Protein AF-A0AAE1D493-F1 (afdb_monomer_lite)

Radius of gyration: 18.33 Å; chains: 1; bounding box: 42×31×55 Å

Structure (mmCIF, N/CA/C/O backbone):
data_AF-A0AAE1D493-F1
#
_entry.id   AF-A0AAE1D493-F1
#
loop_
_atom_site.group_PDB
_atom_site.id
_atom_site.type_symbol
_atom_site.label_atom_id
_atom_site.label_alt_id
_atom_site.label_comp_id
_atom_site.label_asym_id
_atom_site.label_entity_id
_atom_site.label_seq_id
_atom_site.pdbx_PDB_ins_code
_atom_site.Cartn_x
_atom_site.Cartn_y
_atom_site.Cartn_z
_atom_site.occupancy
_atom_site.B_iso_or_equiv
_atom_site.auth_seq_id
_atom_site.auth_comp_id
_atom_site.auth_asym_id
_atom_site.auth_atom_id
_atom_site.pdbx_PDB_model_num
ATOM 1 N N . MET A 1 1 ? 17.871 -13.830 -29.385 1.00 40.28 1 MET A N 1
ATOM 2 C CA . MET A 1 1 ? 17.205 -13.231 -28.211 1.00 40.28 1 MET A CA 1
ATOM 3 C C . MET A 1 1 ? 18.044 -12.051 -27.770 1.00 40.28 1 MET A C 1
ATOM 5 O O . MET A 1 1 ? 19.164 -12.273 -27.334 1.00 40.28 1 MET A O 1
ATOM 9 N N . SER A 1 2 ? 17.555 -10.826 -27.957 1.00 41.94 2 SER A N 1
ATOM 10 C CA . SER A 1 2 ? 18.166 -9.660 -27.315 1.00 41.94 2 SER A CA 1
ATOM 11 C C . SER A 1 2 ? 17.488 -9.512 -25.961 1.00 41.94 2 SER A C 1
ATOM 13 O O . SER A 1 2 ? 16.262 -9.432 -25.923 1.00 41.94 2 SER A O 1
ATOM 15 N N . ARG A 1 3 ? 18.256 -9.535 -24.870 1.00 49.56 3 ARG A N 1
ATOM 16 C CA . ARG A 1 3 ? 17.733 -9.118 -23.564 1.00 49.56 3 ARG A CA 1
ATOM 17 C C . ARG A 1 3 ? 17.395 -7.620 -23.654 1.00 49.56 3 ARG A C 1
ATOM 19 O O . ARG A 1 3 ? 18.172 -6.905 -24.298 1.00 49.56 3 ARG A O 1
ATOM 26 N N . PRO A 1 4 ? 16.281 -7.135 -23.077 1.00 53.44 4 PRO A N 1
ATOM 27 C CA . PRO A 1 4 ? 16.162 -5.718 -22.759 1.00 53.44 4 PRO A CA 1
ATOM 28 C C . PRO A 1 4 ? 17.319 -5.369 -21.823 1.00 53.44 4 PRO A C 1
ATOM 30 O O . PRO A 1 4 ? 17.651 -6.147 -20.929 1.00 53.44 4 PRO A O 1
ATOM 33 N N . ASN A 1 5 ? 17.993 -4.257 -22.084 1.00 66.69 5 ASN A N 1
ATOM 34 C CA . ASN A 1 5 ? 19.122 -3.850 -21.255 1.00 66.69 5 ASN A CA 1
ATOM 35 C C . ASN A 1 5 ? 18.597 -3.208 -19.962 1.00 66.69 5 ASN A C 1
ATOM 37 O O . ASN A 1 5 ? 17.410 -2.903 -19.859 1.00 66.69 5 ASN A O 1
ATOM 41 N N . ALA A 1 6 ? 19.481 -2.943 -18.998 1.00 77.50 6 ALA A N 1
ATOM 42 C CA . ALA A 1 6 ? 19.139 -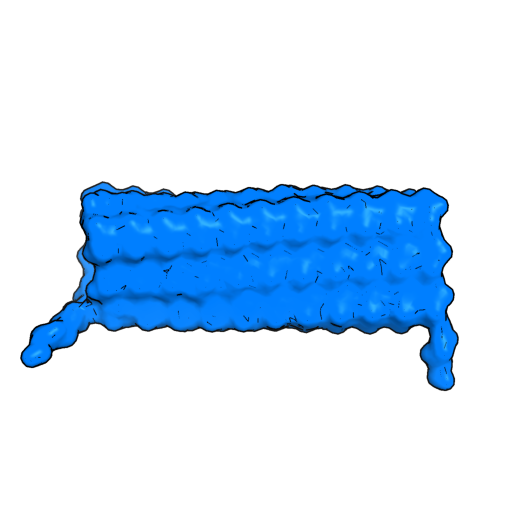2.017 -17.925 1.00 77.50 6 ALA A CA 1
ATOM 43 C C . ALA A 1 6 ? 18.833 -0.635 -18.537 1.00 77.50 6 ALA A C 1
ATOM 45 O O . ALA A 1 6 ? 19.676 -0.078 -19.248 1.00 77.50 6 ALA A O 1
ATOM 46 N N . GLU A 1 7 ? 17.635 -0.100 -18.298 1.00 84.94 7 GLU A N 1
ATOM 47 C CA . GLU A 1 7 ? 17.147 1.118 -18.956 1.00 84.94 7 GLU A CA 1
ATOM 48 C C . GLU A 1 7 ? 16.894 2.256 -17.958 1.00 84.94 7 GLU A C 1
ATOM 50 O O . GLU A 1 7 ? 16.152 2.120 -16.987 1.00 84.94 7 GLU A O 1
ATOM 55 N N . THR A 1 8 ? 17.479 3.427 -18.226 1.00 90.75 8 THR A N 1
ATOM 56 C CA . THR A 1 8 ? 17.086 4.687 -17.581 1.00 90.75 8 THR A CA 1
ATOM 57 C C . THR A 1 8 ? 16.258 5.507 -18.558 1.00 90.75 8 THR A C 1
ATOM 59 O O . THR A 1 8 ? 16.759 5.941 -19.595 1.00 90.75 8 THR A O 1
ATOM 62 N N . LEU A 1 9 ? 14.993 5.747 -18.219 1.00 88.31 9 LEU A N 1
ATOM 63 C CA . LEU A 1 9 ? 14.051 6.478 -19.063 1.00 88.31 9 LEU A CA 1
ATOM 64 C C . LEU A 1 9 ? 13.602 7.756 -18.370 1.00 88.31 9 LEU A C 1
ATOM 66 O O . LEU A 1 9 ? 13.039 7.713 -17.276 1.00 88.31 9 LEU A O 1
ATOM 70 N N . VAL A 1 10 ? 13.790 8.889 -19.044 1.00 92.75 10 VAL A N 1
ATOM 71 C CA . VAL A 1 10 ? 13.450 10.229 -18.549 1.00 92.75 10 VAL A CA 1
ATOM 72 C C . VAL A 1 10 ? 12.475 10.898 -19.518 1.00 92.75 10 VAL A C 1
ATOM 74 O O . VAL A 1 10 ? 12.672 10.841 -20.729 1.00 92.75 10 VAL A O 1
ATOM 77 N N . GLY A 1 11 ? 11.433 11.548 -18.995 1.00 91.81 11 GLY A N 1
ATOM 78 C CA . GLY A 1 11 ? 10.458 12.310 -19.787 1.00 91.81 11 GLY A CA 1
ATOM 79 C C . GLY A 1 11 ? 9.064 11.683 -19.775 1.00 91.81 11 GLY A C 1
ATOM 80 O O . GLY A 1 11 ? 8.641 11.153 -18.749 1.00 91.81 11 GLY A O 1
ATOM 81 N N . GLN A 1 12 ? 8.347 11.740 -20.899 1.00 93.00 12 GLN A N 1
ATOM 82 C CA . GLN A 1 12 ? 6.994 11.191 -21.060 1.00 93.00 12 GLN A CA 1
ATOM 83 C C . GLN A 1 12 ? 6.996 10.025 -22.059 1.00 93.00 12 GLN A C 1
ATOM 85 O O . GLN A 1 12 ? 7.625 10.126 -23.111 1.00 93.00 12 GLN A O 1
ATOM 90 N N . SER A 1 13 ? 6.267 8.940 -21.775 1.00 89.25 13 SER A N 1
ATOM 91 C CA . SER A 1 13 ? 6.029 7.874 -22.758 1.00 89.25 13 SER A CA 1
ATOM 92 C C . SER A 1 13 ? 4.657 7.205 -22.604 1.00 89.25 13 SER A C 1
ATOM 94 O O . SER A 1 13 ? 4.107 7.105 -21.506 1.00 89.25 13 SER A O 1
ATOM 96 N N . VAL A 1 14 ? 4.110 6.762 -23.741 1.00 91.31 14 VAL A N 1
ATOM 97 C CA . VAL A 1 14 ? 2.793 6.108 -23.878 1.00 91.31 14 VAL A CA 1
ATOM 98 C C . VAL A 1 14 ? 2.923 4.862 -24.787 1.00 91.31 14 VAL A C 1
ATOM 100 O O . VAL A 1 14 ? 2.325 4.815 -25.864 1.00 91.31 14 VAL A O 1
ATOM 103 N N . PRO A 1 15 ? 3.797 3.881 -24.470 1.00 88.12 15 PRO A N 1
ATOM 104 C CA . PRO A 1 15 ? 3.943 2.674 -25.286 1.00 88.12 15 PRO A CA 1
ATOM 105 C C . PRO A 1 15 ? 2.779 1.706 -25.026 1.00 88.12 15 PRO A C 1
ATOM 107 O O . PRO A 1 15 ? 2.228 1.680 -23.935 1.00 88.12 15 PRO A O 1
ATOM 110 N N . TYR A 1 16 ? 2.415 0.851 -25.985 1.00 90.56 16 TYR A N 1
ATOM 111 C CA . TYR A 1 16 ? 1.370 -0.149 -25.721 1.00 90.56 16 TYR A CA 1
ATOM 112 C C . TYR A 1 16 ? 1.828 -1.168 -24.661 1.00 90.56 16 TYR A C 1
ATOM 114 O O . TYR A 1 16 ? 1.231 -1.274 -23.595 1.00 90.56 16 TYR A O 1
ATOM 122 N N . ASN A 1 17 ? 2.951 -1.844 -24.907 1.00 92.19 17 ASN A N 1
ATOM 123 C CA . ASN A 1 17 ? 3.612 -2.703 -23.927 1.00 92.19 17 ASN A CA 1
ATOM 124 C C . ASN A 1 17 ? 4.996 -2.140 -23.614 1.00 92.19 17 ASN A C 1
ATOM 126 O O . ASN A 1 17 ? 5.694 -1.685 -24.523 1.00 92.19 17 ASN A O 1
ATOM 130 N N . HIS A 1 18 ? 5.412 -2.242 -22.358 1.00 89.44 18 HIS A N 1
ATOM 131 C CA . HIS A 1 18 ? 6.764 -1.941 -21.923 1.00 89.44 18 HIS A CA 1
ATOM 132 C C . HIS A 1 18 ? 7.249 -3.046 -20.989 1.00 89.44 18 HIS A C 1
ATOM 134 O O . HIS A 1 18 ? 6.665 -3.265 -19.931 1.00 89.44 18 HIS A O 1
ATOM 140 N N . THR A 1 19 ? 8.308 -3.741 -21.397 1.00 91.19 19 THR A N 1
ATOM 141 C CA . THR A 1 19 ? 8.920 -4.820 -20.619 1.00 91.19 19 THR A CA 1
ATOM 142 C C . THR A 1 19 ? 10.411 -4.553 -20.490 1.00 91.19 19 THR A C 1
ATOM 144 O O . THR A 1 19 ? 11.071 -4.333 -21.507 1.00 91.19 19 THR A O 1
ATOM 147 N N . MET A 1 20 ? 10.934 -4.562 -19.267 1.00 87.50 20 MET A N 1
ATOM 148 C CA . MET A 1 20 ? 12.365 -4.437 -18.969 1.00 87.50 20 MET A CA 1
ATOM 149 C C . MET A 1 20 ? 12.776 -5.513 -17.965 1.00 87.50 20 MET A C 1
ATOM 151 O O . MET A 1 20 ? 11.938 -6.053 -17.256 1.00 87.50 20 MET A O 1
ATOM 155 N N . ASP A 1 21 ? 14.069 -5.813 -17.913 1.00 89.69 21 ASP A N 1
ATOM 156 C CA . ASP A 1 21 ? 14.654 -6.657 -16.867 1.00 89.69 21 ASP A CA 1
ATOM 157 C C . ASP A 1 21 ? 14.863 -5.789 -15.610 1.00 89.69 21 ASP A C 1
ATOM 159 O O . ASP A 1 21 ? 14.201 -5.945 -14.586 1.00 89.69 21 ASP A O 1
ATOM 163 N N . HIS A 1 22 ? 15.684 -4.744 -15.735 1.00 92.38 22 HIS A N 1
ATOM 164 C CA . HIS A 1 22 ? 15.934 -3.774 -14.667 1.00 92.38 22 HIS A CA 1
ATOM 165 C C . HIS A 1 22 ? 15.784 -2.345 -15.198 1.00 92.38 22 HIS A C 1
ATOM 167 O O . HIS A 1 22 ? 16.168 -2.067 -16.341 1.00 92.38 22 HIS A O 1
ATOM 173 N N . GLY A 1 23 ? 15.288 -1.406 -14.389 1.00 90.44 23 GLY A N 1
ATOM 174 C CA . GLY A 1 23 ? 15.164 -0.028 -14.860 1.00 90.44 23 GLY A CA 1
ATOM 175 C C . GLY A 1 23 ? 14.950 1.061 -13.816 1.00 90.44 23 GLY A C 1
ATOM 176 O O . GLY A 1 23 ? 14.562 0.837 -12.672 1.00 90.44 23 GLY A O 1
ATOM 177 N N . THR A 1 24 ? 15.184 2.295 -14.258 1.00 93.88 24 THR A N 1
ATOM 178 C CA . THR A 1 24 ? 14.842 3.514 -13.521 1.00 93.88 24 THR A CA 1
ATOM 179 C C . THR A 1 24 ? 14.004 4.414 -14.413 1.00 93.88 24 THR A C 1
ATOM 181 O O . THR A 1 24 ? 14.451 4.836 -15.483 1.00 93.88 24 THR A O 1
ATOM 184 N N . GLN A 1 25 ? 12.789 4.735 -13.979 1.00 92.56 25 GLN A N 1
ATOM 185 C CA . GLN A 1 25 ? 11.882 5.603 -14.720 1.00 92.56 25 GLN A CA 1
ATOM 186 C C . GLN A 1 25 ? 11.651 6.914 -13.972 1.00 92.56 25 GLN A C 1
ATOM 188 O O . GLN A 1 25 ? 11.284 6.927 -12.802 1.00 92.56 25 GLN A O 1
ATOM 193 N N . VAL A 1 26 ? 11.845 8.029 -14.677 1.00 95.25 26 VAL A N 1
ATOM 194 C CA . VAL A 1 26 ? 11.594 9.379 -14.166 1.00 95.25 26 VAL A CA 1
ATOM 195 C C . VAL A 1 26 ? 10.656 10.122 -15.117 1.00 95.25 26 VAL A C 1
ATOM 197 O O . VAL A 1 26 ? 10.894 10.182 -16.332 1.00 95.25 26 VAL A O 1
ATOM 200 N N . GLY A 1 27 ? 9.595 10.710 -14.568 1.00 92.62 27 GLY A N 1
ATOM 201 C CA . GLY A 1 27 ? 8.591 11.474 -15.313 1.00 92.62 27 GLY A CA 1
ATOM 202 C C . GLY A 1 27 ? 7.267 10.726 -15.470 1.00 92.62 27 GLY A C 1
ATOM 203 O O . GLY A 1 27 ? 6.842 10.040 -14.552 1.00 92.62 27 GLY A O 1
ATOM 204 N N . GLN A 1 28 ? 6.588 10.901 -16.609 1.00 95.44 28 GLN A N 1
ATOM 205 C CA . GLN A 1 28 ? 5.222 10.404 -16.814 1.00 95.44 28 GLN A CA 1
ATOM 206 C C . GLN A 1 28 ? 5.184 9.139 -17.685 1.00 95.44 28 GLN A C 1
ATOM 208 O O . GLN A 1 28 ? 5.712 9.121 -18.802 1.00 95.44 28 GLN A O 1
ATOM 213 N N . ARG A 1 29 ? 4.514 8.088 -17.215 1.00 93.06 29 ARG A N 1
ATOM 214 C CA . ARG A 1 29 ? 4.329 6.817 -17.931 1.00 93.06 29 ARG A CA 1
ATOM 215 C C . ARG A 1 29 ? 2.842 6.508 -18.047 1.00 93.06 29 ARG A C 1
ATOM 217 O O . ARG A 1 29 ? 2.146 6.487 -17.041 1.00 93.06 29 ARG A O 1
ATOM 224 N N . VAL A 1 30 ? 2.355 6.268 -19.264 1.00 94.81 30 VAL A N 1
ATOM 225 C CA . VAL A 1 30 ? 0.958 5.857 -19.518 1.00 94.81 30 VAL A CA 1
ATOM 226 C C . VAL A 1 30 ? 0.914 4.661 -20.485 1.00 94.81 30 VAL A C 1
ATOM 228 O O . VAL A 1 30 ? 0.434 4.798 -21.611 1.00 94.81 30 VAL A O 1
ATOM 231 N N . PRO A 1 31 ? 1.506 3.502 -20.141 1.00 93.50 31 PRO A N 1
ATOM 232 C CA . PRO A 1 31 ? 1.464 2.336 -21.013 1.00 93.50 31 PRO A CA 1
ATOM 233 C C . PRO A 1 31 ? 0.148 1.557 -20.877 1.00 93.50 31 PRO A C 1
ATOM 235 O O . PRO A 1 31 ? -0.588 1.741 -19.914 1.00 93.50 31 PRO A O 1
ATOM 238 N N . TYR A 1 32 ? -0.156 0.633 -21.791 1.00 96.06 32 TYR A N 1
ATOM 239 C CA . TYR A 1 32 ? -1.230 -0.332 -21.516 1.00 96.06 32 TYR A CA 1
ATOM 240 C C . TYR A 1 32 ? -0.723 -1.417 -20.548 1.00 96.06 32 TYR A C 1
ATOM 242 O O . TYR A 1 32 ? -1.294 -1.591 -19.476 1.00 96.06 32 TYR A O 1
ATOM 250 N N . ASN A 1 33 ? 0.414 -2.054 -20.842 1.00 95.50 33 ASN A N 1
ATOM 251 C CA . ASN A 1 33 ? 1.105 -2.945 -19.899 1.00 95.50 33 ASN A CA 1
ATOM 252 C C . ASN A 1 33 ? 2.500 -2.408 -19.551 1.00 95.50 33 ASN A C 1
ATOM 254 O O . ASN A 1 33 ? 3.276 -2.093 -20.459 1.00 95.50 33 ASN A O 1
ATOM 258 N N . LEU A 1 34 ? 2.835 -2.373 -18.260 1.00 94.25 34 LEU A N 1
ATOM 259 C CA . LEU A 1 34 ? 4.191 -2.168 -17.749 1.00 94.25 34 LEU A CA 1
ATOM 260 C C . LEU A 1 34 ? 4.600 -3.379 -16.910 1.00 94.25 34 LEU A C 1
ATOM 262 O O . LEU A 1 34 ? 3.923 -3.721 -15.942 1.00 94.25 34 LEU A O 1
ATOM 266 N N . THR A 1 35 ? 5.699 -4.013 -17.309 1.00 94.44 35 THR A N 1
ATOM 267 C CA . THR A 1 35 ? 6.279 -5.180 -16.642 1.00 94.44 35 THR A CA 1
ATOM 268 C C . THR A 1 35 ? 7.774 -4.963 -16.442 1.00 94.44 35 THR A C 1
ATOM 270 O O . THR A 1 35 ? 8.473 -4.608 -17.396 1.00 94.44 35 THR A O 1
ATOM 273 N N . MET A 1 36 ? 8.285 -5.168 -15.234 1.00 90.69 36 MET A N 1
ATOM 274 C CA . MET A 1 36 ? 9.718 -5.064 -14.946 1.00 90.69 36 MET A CA 1
ATOM 275 C C . MET A 1 36 ? 10.072 -5.922 -13.732 1.00 90.69 36 MET A C 1
ATOM 277 O O . MET A 1 36 ? 9.350 -5.892 -12.752 1.00 90.69 36 MET A O 1
ATOM 281 N N . ASP A 1 37 ? 11.171 -6.669 -13.785 1.00 92.94 37 ASP A N 1
ATOM 282 C CA . ASP A 1 37 ? 11.583 -7.528 -12.665 1.00 92.94 37 ASP A CA 1
ATOM 283 C C . ASP A 1 37 ? 12.081 -6.657 -11.482 1.00 92.94 37 ASP A C 1
ATOM 285 O O . ASP A 1 37 ? 11.532 -6.716 -10.384 1.00 92.94 37 ASP A O 1
ATOM 289 N N . HIS A 1 38 ? 13.039 -5.744 -11.710 1.00 93.94 38 HIS A N 1
ATOM 290 C CA . HIS A 1 38 ? 13.561 -4.848 -10.657 1.00 93.94 38 HIS A CA 1
ATOM 291 C C . HIS A 1 38 ? 13.504 -3.360 -11.041 1.00 93.94 38 HIS A C 1
ATOM 293 O O . HIS A 1 38 ? 14.159 -2.936 -12.003 1.00 93.94 38 HIS A O 1
ATOM 299 N N . GLY A 1 39 ? 12.798 -2.542 -10.250 1.00 92.88 39 GLY A N 1
ATOM 300 C CA . GLY A 1 39 ? 12.466 -1.165 -10.616 1.00 92.88 39 GLY A CA 1
ATOM 301 C C . GLY A 1 39 ? 12.624 -0.073 -9.562 1.00 92.88 39 GLY A C 1
ATOM 302 O O . GLY A 1 39 ? 12.450 -0.253 -8.358 1.00 92.88 39 GLY A O 1
ATOM 303 N N . THR A 1 40 ? 12.896 1.135 -10.058 1.00 95.56 40 THR A N 1
ATOM 304 C CA . THR A 1 40 ? 12.678 2.384 -9.317 1.00 95.56 40 THR A CA 1
ATOM 305 C C . THR A 1 40 ? 11.899 3.374 -10.176 1.00 95.56 40 THR A C 1
ATOM 307 O O . THR A 1 40 ? 12.341 3.715 -11.279 1.00 95.56 40 THR A O 1
ATOM 310 N N . GLN A 1 41 ? 10.772 3.876 -9.668 1.00 94.25 41 GLN A N 1
ATOM 311 C CA . GLN A 1 41 ? 9.951 4.878 -10.355 1.00 94.25 41 GLN A CA 1
ATOM 312 C C . GLN A 1 41 ? 9.818 6.169 -9.543 1.00 94.25 41 GLN A C 1
ATOM 314 O O . GLN A 1 41 ? 9.559 6.161 -8.338 1.00 94.25 41 GLN A O 1
ATOM 319 N N . VAL A 1 42 ? 9.971 7.305 -10.226 1.00 96.31 42 VAL A N 1
ATOM 320 C CA . VAL A 1 42 ? 9.813 8.645 -9.648 1.00 96.31 42 VAL A CA 1
ATOM 321 C C . VAL A 1 42 ? 8.924 9.493 -10.557 1.00 96.31 42 VAL A C 1
ATOM 323 O O . VAL A 1 42 ? 9.317 9.865 -11.669 1.00 96.31 42 VAL A O 1
ATOM 326 N N . GLY A 1 43 ? 7.740 9.843 -10.056 1.00 93.25 43 GLY A N 1
ATOM 327 C CA . GLY A 1 43 ? 6.712 10.564 -10.804 1.00 93.25 43 GLY A CA 1
ATOM 328 C C . GLY A 1 43 ? 5.571 9.676 -11.310 1.00 93.25 43 GLY A C 1
ATOM 329 O O . GLY A 1 43 ? 5.438 8.514 -10.937 1.00 93.25 43 GLY A O 1
ATOM 330 N N . GLN A 1 44 ? 4.717 10.272 -12.144 1.00 95.62 44 GLN A N 1
ATOM 331 C CA . GLN A 1 44 ? 3.385 9.751 -12.433 1.00 95.62 44 GLN A CA 1
ATOM 332 C C . GLN A 1 44 ? 3.390 8.486 -13.309 1.00 95.62 44 GLN A C 1
ATOM 334 O O . GLN A 1 44 ? 3.756 8.543 -14.487 1.00 95.62 44 GLN A O 1
ATOM 339 N N . SER A 1 45 ? 2.838 7.392 -12.784 1.00 94.88 45 SER A N 1
ATOM 340 C CA . SER A 1 45 ? 2.584 6.150 -13.525 1.00 94.88 45 SER A CA 1
ATOM 341 C C . SER A 1 45 ? 1.076 5.896 -13.640 1.00 94.88 45 SER A C 1
ATOM 343 O O . SER A 1 45 ? 0.362 5.907 -12.642 1.00 94.88 45 SER A O 1
ATOM 345 N N . VAL A 1 46 ? 0.559 5.719 -14.859 1.00 96.50 46 VAL A N 1
ATOM 346 C CA . VAL A 1 46 ? -0.867 5.455 -15.153 1.00 96.50 46 VAL A CA 1
ATOM 347 C C . VAL A 1 46 ? -0.994 4.299 -16.161 1.00 96.50 46 VAL A C 1
ATOM 349 O O . VAL A 1 46 ? -1.434 4.511 -17.295 1.00 96.50 46 VAL A O 1
ATOM 352 N N . PRO A 1 47 ? -0.530 3.082 -15.827 1.00 95.88 47 PRO A N 1
ATOM 353 C CA . PRO A 1 47 ? -0.666 1.936 -16.714 1.00 95.88 47 PRO A CA 1
ATOM 354 C C . PRO A 1 47 ? -2.090 1.351 -16.665 1.00 95.88 47 PRO A C 1
ATOM 356 O O . PRO A 1 47 ? -2.824 1.576 -15.706 1.00 95.88 47 PRO A O 1
ATOM 359 N N . TYR A 1 48 ? -2.495 0.526 -17.635 1.00 97.56 48 TYR A N 1
ATOM 360 C CA . TYR A 1 48 ? -3.664 -0.337 -17.402 1.00 97.56 48 TYR A CA 1
ATOM 361 C C . TYR A 1 48 ? -3.276 -1.502 -16.472 1.00 97.56 48 TYR A C 1
ATOM 363 O O . TYR A 1 48 ? -3.870 -1.655 -15.408 1.00 97.56 48 TYR A O 1
ATOM 371 N N . ASN A 1 49 ? -2.212 -2.243 -16.791 1.00 97.62 49 ASN A N 1
ATOM 372 C CA . ASN A 1 49 ? -1.615 -3.234 -15.888 1.00 97.62 49 ASN A CA 1
ATOM 373 C C . ASN A 1 49 ? -0.196 -2.823 -15.472 1.00 97.62 49 ASN A C 1
ATOM 375 O O . ASN A 1 49 ? 0.645 -2.549 -16.334 1.00 97.62 49 ASN A O 1
ATOM 379 N N . HIS A 1 50 ? 0.062 -2.831 -14.165 1.00 96.81 50 HIS A N 1
ATOM 380 C CA . HIS A 1 50 ? 1.381 -2.714 -13.553 1.00 96.81 50 HIS A CA 1
ATOM 381 C C . HIS A 1 50 ? 1.760 -4.048 -12.908 1.00 96.81 50 HIS A C 1
ATOM 383 O O . HIS A 1 50 ? 0.997 -4.574 -12.094 1.00 96.81 50 HIS A O 1
ATOM 389 N N . THR A 1 51 ? 2.920 -4.590 -13.268 1.00 96.62 51 THR A N 1
ATOM 390 C CA . THR A 1 51 ? 3.439 -5.827 -12.678 1.00 96.62 51 THR A CA 1
ATOM 391 C C . THR A 1 51 ? 4.938 -5.706 -12.466 1.00 96.62 51 THR A C 1
ATOM 393 O O . THR A 1 51 ? 5.661 -5.506 -13.444 1.00 96.62 51 THR A O 1
ATOM 396 N N . MET A 1 52 ? 5.406 -5.820 -11.224 1.00 93.75 52 MET A N 1
ATOM 397 C CA . MET A 1 52 ? 6.838 -5.876 -10.924 1.00 93.75 52 MET A CA 1
ATOM 398 C C . MET A 1 52 ? 7.154 -6.785 -9.748 1.00 93.75 52 MET A C 1
ATOM 400 O O . MET A 1 52 ? 6.428 -6.789 -8.762 1.00 93.75 52 MET A O 1
ATOM 404 N N . ASP A 1 53 ? 8.273 -7.491 -9.824 1.00 94.31 53 ASP A N 1
ATOM 405 C CA . ASP A 1 53 ? 8.697 -8.407 -8.768 1.00 94.31 53 ASP A CA 1
ATOM 406 C C . ASP A 1 53 ? 9.277 -7.584 -7.589 1.00 94.31 53 ASP A C 1
ATOM 408 O O . ASP A 1 53 ? 8.995 -7.856 -6.421 1.00 94.31 53 ASP A O 1
ATOM 412 N N . HIS A 1 54 ? 10.020 -6.503 -7.881 1.00 95.19 54 HIS A N 1
ATOM 413 C CA . HIS A 1 54 ? 10.582 -5.591 -6.875 1.00 95.19 54 HIS A CA 1
ATOM 414 C C . HIS A 1 54 ? 10.477 -4.108 -7.280 1.00 95.19 54 HIS A C 1
ATOM 416 O O . HIS A 1 54 ? 11.121 -3.678 -8.242 1.00 95.19 54 HIS A O 1
ATOM 422 N N . GLU A 1 55 ? 9.764 -3.285 -6.497 1.00 95.19 55 GLU A N 1
ATOM 423 C CA . GLU A 1 55 ? 9.670 -1.828 -6.703 1.00 95.19 55 GLU A CA 1
ATOM 424 C C . GLU A 1 55 ? 10.097 -0.980 -5.492 1.00 95.19 55 GLU A C 1
ATOM 426 O O . GLU A 1 55 ? 9.707 -1.202 -4.345 1.00 95.19 55 GLU A O 1
ATOM 431 N N . THR A 1 56 ? 10.815 0.109 -5.787 1.00 97.06 56 THR A N 1
ATOM 432 C CA . THR A 1 56 ? 10.804 1.333 -4.970 1.00 97.06 56 THR A CA 1
ATOM 433 C C . THR A 1 56 ? 10.134 2.478 -5.736 1.00 97.06 56 THR A C 1
ATOM 435 O O . THR A 1 56 ? 10.659 2.919 -6.763 1.00 97.06 56 THR A O 1
ATOM 438 N N . GLN A 1 57 ? 9.019 3.010 -5.226 1.00 95.50 57 GLN A N 1
ATOM 439 C CA . GLN A 1 57 ? 8.275 4.094 -5.882 1.00 95.50 57 GLN A CA 1
ATOM 440 C C . GLN A 1 57 ? 8.203 5.368 -5.031 1.00 95.50 57 GLN A C 1
ATOM 442 O O . GLN A 1 57 ? 7.950 5.325 -3.824 1.00 95.50 57 GLN A O 1
ATOM 447 N N . VAL A 1 58 ? 8.325 6.531 -5.679 1.00 83.50 58 VAL A N 1
ATOM 448 C CA . VAL A 1 58 ? 8.033 7.836 -5.063 1.00 83.50 58 VAL A CA 1
ATOM 449 C C . VAL A 1 58 ? 7.097 8.668 -5.954 1.00 83.50 58 VAL A C 1
ATOM 451 O O . VAL A 1 58 ? 7.544 9.438 -6.808 1.00 83.50 58 VAL A O 1
ATOM 454 N N . GLY A 1 59 ? 5.788 8.551 -5.700 1.00 78.44 59 GLY A N 1
ATOM 455 C CA . GLY A 1 59 ? 4.790 9.590 -5.995 1.00 78.44 59 GLY A CA 1
ATOM 456 C C . GLY A 1 59 ? 3.836 9.371 -7.182 1.00 78.44 59 GLY A C 1
ATOM 457 O O . GLY A 1 59 ? 4.215 9.571 -8.330 1.00 78.44 59 GLY A O 1
ATOM 458 N N . GLN A 1 60 ? 2.559 9.111 -6.868 1.00 86.38 60 GLN A N 1
ATOM 459 C CA . GLN A 1 60 ? 1.393 8.941 -7.762 1.00 86.38 60 GLN A CA 1
ATOM 460 C C . GLN A 1 60 ? 1.473 7.822 -8.817 1.00 86.38 60 GLN A C 1
ATOM 462 O O . GLN A 1 60 ? 1.810 8.034 -9.983 1.00 86.38 60 GLN A O 1
ATOM 467 N N . SER A 1 61 ? 1.009 6.640 -8.398 1.00 95.31 61 SER A N 1
ATOM 468 C CA . SER A 1 61 ? 0.576 5.542 -9.273 1.00 95.31 61 SER A CA 1
ATOM 469 C C . SER A 1 61 ? -0.959 5.521 -9.381 1.00 95.31 61 SER A C 1
ATOM 471 O O . SER A 1 61 ? -1.658 5.647 -8.373 1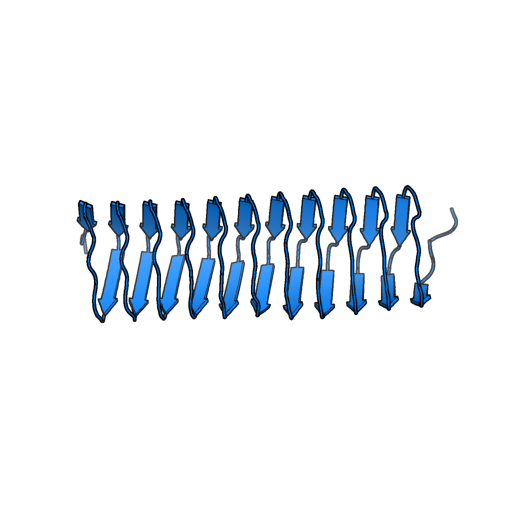.00 95.31 61 SER A O 1
ATOM 473 N N . VAL A 1 62 ? -1.498 5.401 -10.597 1.00 96.69 62 VAL A N 1
ATOM 474 C CA . VAL A 1 62 ? -2.945 5.304 -10.892 1.00 96.69 62 VAL A CA 1
ATOM 475 C C . VAL A 1 62 ? -3.194 4.186 -11.922 1.00 96.69 62 VAL A C 1
ATOM 477 O O . VAL A 1 62 ? -3.587 4.461 -13.058 1.00 96.69 62 VAL A O 1
ATOM 480 N N . PRO A 1 63 ? -2.893 2.919 -11.590 1.00 96.56 63 PRO A N 1
ATOM 481 C CA . PRO A 1 63 ? -3.064 1.800 -12.504 1.00 96.56 63 PRO A CA 1
ATOM 482 C C . PRO A 1 63 ? -4.519 1.299 -12.501 1.00 96.56 63 PRO A C 1
ATOM 484 O O . PRO A 1 63 ? -5.270 1.561 -11.562 1.00 96.56 63 PRO A O 1
ATOM 487 N N . TYR A 1 64 ? -4.939 0.495 -13.483 1.00 98.19 64 TYR A N 1
ATOM 488 C CA . TYR A 1 64 ? -6.160 -0.301 -13.284 1.00 98.19 64 TYR A CA 1
ATOM 489 C C . TYR A 1 64 ? -5.858 -1.517 -12.387 1.00 98.19 64 TYR A C 1
ATOM 491 O O . TYR A 1 64 ? -6.477 -1.669 -11.335 1.00 98.19 64 TYR A O 1
ATOM 499 N N . ASN A 1 65 ? -4.838 -2.311 -12.719 1.00 97.75 65 ASN A N 1
ATOM 500 C CA . ASN A 1 65 ? -4.325 -3.383 -11.858 1.00 97.75 65 ASN A CA 1
ATOM 501 C C . ASN A 1 65 ? -2.880 -3.098 -11.420 1.00 97.75 65 ASN A C 1
ATOM 503 O O . ASN A 1 65 ? -2.040 -2.795 -12.266 1.00 97.75 65 ASN A O 1
ATOM 507 N N . HIS A 1 66 ? -2.600 -3.241 -10.124 1.00 97.19 66 HIS A N 1
ATOM 508 C CA . HIS A 1 66 ? -1.265 -3.236 -9.523 1.00 97.19 66 HIS A CA 1
ATOM 509 C C . HIS A 1 66 ? -1.011 -4.599 -8.872 1.00 97.19 66 HIS A C 1
ATOM 511 O O . HIS A 1 66 ? -1.818 -5.041 -8.049 1.00 97.19 66 HIS A O 1
ATOM 517 N N . THR A 1 67 ? 0.074 -5.271 -9.245 1.00 97.25 67 THR A N 1
ATOM 518 C CA . THR A 1 67 ? 0.433 -6.591 -8.705 1.00 97.25 67 THR A CA 1
ATOM 519 C C . THR A 1 67 ? 1.940 -6.673 -8.536 1.00 97.25 67 THR A C 1
ATOM 521 O O . THR A 1 67 ? 2.641 -6.567 -9.542 1.00 97.25 67 THR A O 1
ATOM 524 N N . MET A 1 68 ? 2.435 -6.822 -7.304 1.00 94.56 68 MET A N 1
ATOM 525 C CA . MET A 1 68 ? 3.879 -6.867 -7.036 1.00 94.56 68 MET A CA 1
ATOM 526 C C . MET A 1 68 ? 4.258 -7.794 -5.884 1.00 94.56 68 MET A C 1
ATOM 528 O O . MET A 1 68 ? 3.541 -7.856 -4.891 1.00 94.56 68 MET A O 1
ATOM 532 N N . ASP A 1 69 ? 5.416 -8.445 -5.969 1.00 95.38 69 ASP A N 1
ATOM 533 C CA . ASP A 1 69 ? 5.881 -9.322 -4.888 1.00 95.38 69 ASP A CA 1
ATOM 534 C C . ASP A 1 69 ? 6.451 -8.480 -3.725 1.00 95.38 69 ASP A C 1
ATOM 536 O O . ASP A 1 69 ? 6.184 -8.765 -2.557 1.00 95.38 69 ASP A O 1
ATOM 540 N N . HIS A 1 70 ? 7.188 -7.398 -4.028 1.00 95.44 70 HIS A N 1
ATOM 541 C CA . HIS A 1 70 ? 7.790 -6.507 -3.025 1.00 95.44 70 HIS A CA 1
ATOM 542 C C . HIS A 1 70 ? 7.632 -5.012 -3.365 1.00 95.44 70 HIS A C 1
ATOM 544 O O . HIS A 1 70 ? 8.187 -4.527 -4.354 1.00 95.44 70 HIS A O 1
ATOM 550 N N . GLU A 1 71 ? 6.958 -4.251 -2.492 1.00 95.12 71 GLU A N 1
ATOM 551 C CA . GLU A 1 71 ? 6.770 -2.795 -2.606 1.00 95.12 71 GLU A CA 1
ATOM 552 C C . GLU A 1 71 ? 7.370 -2.007 -1.426 1.00 95.12 71 GLU A C 1
ATOM 554 O O . GLU A 1 71 ? 7.167 -2.314 -0.248 1.00 95.12 71 GLU A O 1
ATOM 559 N N . THR A 1 72 ? 8.034 -0.890 -1.737 1.00 96.25 72 THR A N 1
ATOM 560 C CA . THR A 1 72 ? 8.211 0.234 -0.803 1.00 96.25 72 THR A CA 1
ATOM 561 C C . THR A 1 72 ? 7.750 1.529 -1.466 1.00 96.25 72 THR A C 1
ATOM 563 O O . THR A 1 72 ? 8.320 1.930 -2.485 1.00 96.25 72 THR A O 1
ATOM 566 N N . GLN A 1 73 ? 6.756 2.213 -0.884 1.00 79.00 73 GLN A N 1
ATOM 567 C CA . GLN A 1 73 ? 6.129 3.378 -1.524 1.00 79.00 73 GLN A CA 1
ATOM 568 C C . GLN A 1 73 ? 6.065 4.627 -0.650 1.00 79.00 73 GLN A C 1
ATOM 570 O O . GLN A 1 73 ? 5.617 4.595 0.504 1.00 79.00 73 GLN A O 1
ATOM 575 N N . VAL A 1 74 ? 6.359 5.763 -1.291 1.00 62.34 74 VAL A N 1
ATOM 576 C CA . VAL A 1 74 ? 5.873 7.073 -0.853 1.00 62.34 74 VAL A CA 1
ATOM 577 C C . VAL A 1 74 ? 4.809 7.588 -1.826 1.00 62.34 74 VAL A C 1
ATOM 579 O O . VAL A 1 74 ? 5.053 7.727 -3.025 1.00 62.34 74 VAL A O 1
ATOM 582 N N . GLY A 1 75 ? 3.603 7.795 -1.289 1.00 80.38 75 GLY A N 1
ATOM 583 C CA . GLY A 1 75 ? 2.338 7.886 -2.032 1.00 80.38 75 GLY A CA 1
ATOM 584 C C . GLY A 1 75 ? 2.092 9.180 -2.832 1.00 80.38 75 GLY A C 1
ATOM 585 O O . GLY A 1 75 ? 2.951 10.046 -2.964 1.00 80.38 75 GLY A O 1
ATOM 586 N N . GLN A 1 76 ? 0.902 9.390 -3.402 1.00 75.94 76 GLN A N 1
ATOM 587 C CA . GLN A 1 76 ? -0.322 8.576 -3.297 1.00 75.94 76 GLN A CA 1
ATOM 588 C C . GLN A 1 76 ? -0.343 7.347 -4.227 1.00 75.94 76 GLN A C 1
ATOM 590 O O . GLN A 1 76 ? 0.437 7.267 -5.174 1.00 75.94 76 GLN A O 1
ATOM 595 N N . SER A 1 77 ? -1.325 6.464 -4.017 1.00 95.62 77 SER A N 1
ATOM 596 C CA . SER A 1 77 ? -1.710 5.388 -4.944 1.00 95.62 77 SER A CA 1
ATOM 597 C C . SER A 1 77 ? 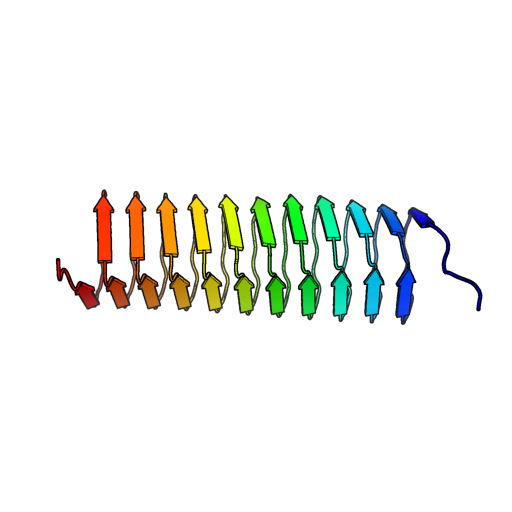-3.237 5.359 -5.124 1.00 95.62 77 SER A C 1
ATOM 599 O O . SER A 1 77 ? -3.975 5.468 -4.139 1.00 95.62 77 SER A O 1
ATOM 601 N N . VAL A 1 78 ? -3.730 5.261 -6.365 1.00 96.75 78 VAL A N 1
ATOM 602 C CA . VAL A 1 78 ? -5.174 5.203 -6.696 1.00 96.75 78 VAL A CA 1
ATOM 603 C C . VAL A 1 78 ? -5.449 4.105 -7.744 1.00 96.75 78 VAL A C 1
ATOM 605 O O . VAL A 1 78 ? -5.824 4.406 -8.878 1.00 96.75 78 VAL A O 1
ATOM 608 N N . PRO A 1 79 ? -5.210 2.823 -7.416 1.00 96.56 79 PRO A N 1
ATOM 609 C CA . PRO A 1 79 ? -5.440 1.707 -8.325 1.00 96.56 79 PRO A CA 1
ATOM 610 C C . PRO A 1 79 ? -6.918 1.274 -8.316 1.00 96.56 79 PRO A C 1
ATOM 612 O O . PRO A 1 79 ? -7.639 1.537 -7.354 1.00 96.56 79 PRO A O 1
ATOM 615 N N . TYR A 1 80 ? -7.394 0.526 -9.315 1.00 98.31 80 TYR A N 1
ATOM 616 C CA . TYR A 1 80 ? -8.661 -0.204 -9.130 1.00 98.31 80 TYR A CA 1
ATOM 617 C C . TYR A 1 80 ? -8.429 -1.465 -8.275 1.00 98.31 80 TYR A C 1
ATOM 619 O O . TYR A 1 80 ? -9.053 -1.615 -7.225 1.00 98.31 80 TYR A O 1
ATOM 627 N N . ASN A 1 81 ? -7.460 -2.311 -8.638 1.00 97.88 81 ASN A N 1
ATOM 628 C CA . ASN A 1 81 ? -6.999 -3.431 -7.808 1.00 97.88 81 ASN A CA 1
ATOM 629 C C . ASN A 1 81 ? -5.541 -3.230 -7.367 1.00 97.88 81 ASN A C 1
ATOM 631 O O . ASN A 1 81 ? -4.687 -2.952 -8.208 1.00 97.88 81 ASN A O 1
ATOM 635 N N . HIS A 1 82 ? -5.263 -3.417 -6.076 1.00 97.31 82 HIS A N 1
ATOM 636 C CA . HIS A 1 82 ? -3.924 -3.471 -5.484 1.00 97.31 82 HIS A CA 1
ATOM 637 C C . HIS A 1 82 ? -3.709 -4.847 -4.846 1.00 97.31 82 HIS A C 1
ATOM 639 O O . HIS A 1 82 ? -4.514 -5.263 -4.007 1.00 97.31 82 HIS A O 1
ATOM 645 N N . THR A 1 83 ? -2.650 -5.553 -5.234 1.00 97.50 83 THR A N 1
ATOM 646 C CA . THR A 1 83 ? -2.303 -6.877 -4.697 1.00 97.50 83 THR A CA 1
ATOM 647 C C . THR A 1 83 ? -0.798 -6.957 -4.481 1.00 97.50 83 THR A C 1
ATOM 649 O O . THR A 1 83 ? -0.046 -6.687 -5.416 1.00 97.50 83 THR A O 1
ATOM 652 N N . MET A 1 84 ? -0.371 -7.306 -3.266 1.00 95.50 84 MET A N 1
ATOM 653 C CA . MET A 1 84 ? 1.045 -7.472 -2.927 1.00 95.50 84 MET A CA 1
ATOM 654 C C . MET A 1 84 ? 1.292 -8.649 -1.989 1.00 95.50 84 MET A C 1
ATOM 656 O O . MET A 1 84 ? 0.462 -8.913 -1.116 1.00 95.50 84 MET A O 1
ATOM 660 N N . ASP A 1 85 ? 2.477 -9.244 -2.088 1.00 95.50 85 ASP A N 1
ATOM 661 C CA . ASP A 1 85 ? 2.967 -10.183 -1.075 1.00 95.50 85 ASP A CA 1
ATOM 662 C C . ASP A 1 85 ? 3.638 -9.416 0.084 1.00 95.50 85 ASP A C 1
ATOM 664 O O . ASP A 1 85 ? 3.280 -9.616 1.242 1.00 95.50 85 ASP A O 1
ATOM 668 N N . HIS A 1 86 ? 4.539 -8.465 -0.200 1.00 95.06 86 HIS A N 1
ATOM 669 C CA . HIS A 1 86 ? 5.237 -7.664 0.819 1.00 95.06 86 HIS A CA 1
ATOM 670 C C . HIS A 1 86 ? 5.112 -6.151 0.579 1.00 95.06 86 HIS A C 1
ATOM 672 O O . HIS A 1 86 ? 5.483 -5.651 -0.481 1.00 95.06 86 HIS A O 1
ATOM 678 N N . GLU A 1 87 ? 4.681 -5.392 1.594 1.00 94.00 87 GLU A N 1
ATOM 679 C CA . GLU A 1 87 ? 4.490 -3.934 1.512 1.00 94.00 87 GLU A CA 1
ATOM 680 C C . GLU A 1 87 ? 5.122 -3.154 2.682 1.00 94.00 87 GLU A C 1
ATOM 682 O O . GLU A 1 87 ? 5.003 -3.521 3.854 1.00 94.00 87 GLU A O 1
ATOM 687 N N . THR A 1 88 ? 5.671 -1.964 2.413 1.00 71.75 88 THR A N 1
ATOM 688 C CA . THR A 1 88 ? 5.676 -0.867 3.405 1.00 71.75 88 THR A CA 1
ATOM 689 C C . THR A 1 88 ? 5.373 0.492 2.752 1.00 71.75 88 THR A C 1
ATOM 691 O O . THR A 1 88 ? 6.096 0.921 1.852 1.00 71.75 88 THR A O 1
ATOM 694 N N . GLN A 1 89 ? 4.313 1.190 3.200 1.00 66.69 89 GLN A N 1
ATOM 695 C CA . GLN A 1 89 ? 3.732 2.340 2.472 1.00 66.69 89 GLN A CA 1
ATOM 696 C C . GLN A 1 89 ? 3.371 3.559 3.347 1.00 66.69 89 GLN A C 1
ATOM 698 O O . GLN A 1 89 ? 2.818 3.405 4.439 1.00 66.69 89 GLN A O 1
ATOM 703 N N . VAL A 1 90 ? 3.601 4.775 2.817 1.00 53.94 90 VAL A N 1
ATOM 704 C CA . VAL A 1 90 ? 3.114 6.071 3.357 1.00 53.94 90 VAL A CA 1
ATOM 705 C C . VAL A 1 90 ? 3.015 7.134 2.239 1.00 53.94 90 VAL A C 1
ATOM 707 O O . VAL A 1 90 ? 4.039 7.591 1.753 1.00 53.94 90 VAL A O 1
ATOM 710 N N . GLY A 1 91 ? 1.909 7.702 1.754 1.00 78.62 91 GLY A N 1
ATOM 711 C CA . GLY A 1 91 ? 0.451 7.620 1.926 1.00 78.62 91 GLY A CA 1
ATOM 712 C C . GLY A 1 91 ? -0.129 8.831 1.134 1.00 78.62 91 GLY A C 1
ATOM 713 O O . GLY A 1 91 ? 0.635 9.669 0.657 1.00 78.62 91 GLY A O 1
ATOM 714 N N . GLN A 1 92 ? -1.421 9.058 0.892 1.00 70.81 92 GLN A N 1
ATOM 715 C CA . GLN A 1 92 ? -2.626 8.249 1.091 1.00 70.81 92 GLN A CA 1
ATOM 716 C C . GLN A 1 92 ? -2.812 7.183 -0.007 1.00 70.81 92 GLN A C 1
ATOM 718 O O . GLN A 1 92 ? -2.275 7.318 -1.106 1.00 70.81 92 GLN A O 1
ATOM 723 N N . SER A 1 93 ? -3.668 6.193 0.254 1.00 95.50 93 SER A N 1
ATOM 724 C CA . SER A 1 93 ? -4.082 5.177 -0.725 1.00 95.50 93 SER A CA 1
ATOM 725 C C . SER A 1 93 ? -5.612 5.150 -0.879 1.00 95.50 93 SER A C 1
ATOM 727 O O . SER A 1 93 ? -6.334 5.119 0.124 1.00 95.50 93 SER A O 1
ATOM 729 N N . VAL A 1 94 ? -6.116 5.187 -2.119 1.00 96.75 94 VAL A N 1
ATOM 730 C CA . VAL A 1 94 ? -7.563 5.167 -2.442 1.00 96.75 94 VAL A CA 1
ATOM 731 C C . VAL A 1 94 ? -7.872 4.104 -3.516 1.00 96.75 94 VAL A C 1
ATOM 733 O O . VAL A 1 94 ? -8.257 4.443 -4.634 1.00 96.75 94 VAL A O 1
ATOM 736 N N . PRO A 1 95 ? -7.650 2.811 -3.223 1.00 96.50 95 PRO A N 1
ATOM 737 C CA . PRO A 1 95 ? -7.910 1.723 -4.156 1.00 96.50 95 PRO A CA 1
ATOM 738 C C . PRO A 1 95 ? -9.387 1.293 -4.120 1.00 96.50 95 PRO A C 1
ATOM 740 O O . PRO A 1 95 ? -10.069 1.515 -3.121 1.00 96.50 95 PRO A O 1
ATOM 743 N N . TYR A 1 96 ? -9.904 0.596 -5.136 1.00 98.25 96 TYR A N 1
ATOM 744 C CA . TYR A 1 96 ? -11.188 -0.103 -4.952 1.00 98.25 96 TYR A CA 1
ATOM 745 C C . TYR A 1 96 ? -10.980 -1.377 -4.110 1.00 98.25 96 TYR A C 1
ATOM 747 O O . TYR A 1 96 ? -11.566 -1.507 -3.034 1.00 98.25 96 TYR A O 1
ATOM 755 N N . ASN A 1 97 ? -10.067 -2.261 -4.520 1.00 98.00 97 ASN A N 1
ATOM 756 C CA . ASN A 1 97 ? -9.628 -3.413 -3.723 1.00 98.00 97 ASN A CA 1
ATOM 757 C C . ASN A 1 97 ? -8.159 -3.270 -3.306 1.00 98.00 97 ASN A C 1
ATOM 759 O O . ASN A 1 97 ? -7.316 -2.968 -4.148 1.00 98.00 97 ASN A O 1
ATOM 763 N N . HIS A 1 98 ? -7.852 -3.550 -2.038 1.00 97.81 98 HIS A N 1
ATOM 764 C CA . HIS A 1 98 ? -6.491 -3.674 -1.519 1.00 97.81 98 HIS A CA 1
ATOM 765 C C . HIS A 1 98 ? -6.317 -5.012 -0.803 1.00 97.81 98 HIS A C 1
ATOM 767 O O . HIS A 1 98 ? -6.976 -5.265 0.207 1.00 97.81 98 HIS A O 1
ATOM 773 N N . THR A 1 99 ? -5.402 -5.834 -1.302 1.00 97.94 99 THR A N 1
ATOM 774 C CA . THR A 1 99 ?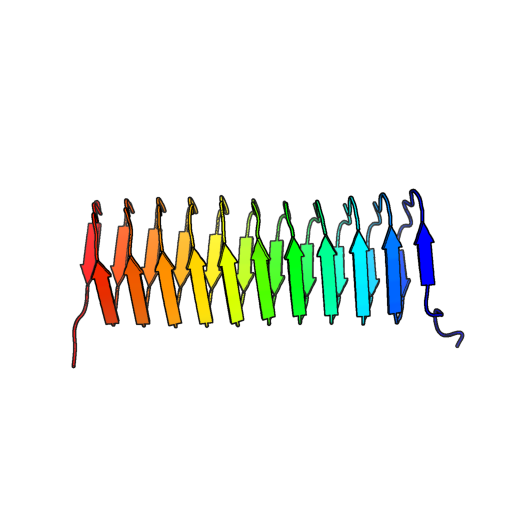 -5.025 -7.118 -0.709 1.00 97.94 99 THR A CA 1
ATOM 775 C C . THR A 1 99 ? -3.519 -7.136 -0.502 1.00 97.94 99 THR A C 1
ATOM 777 O O . THR A 1 99 ? -2.766 -6.737 -1.388 1.00 97.94 99 THR A O 1
ATOM 780 N N . MET A 1 100 ? -3.095 -7.562 0.681 1.00 97.00 100 MET A N 1
ATOM 781 C CA . MET A 1 100 ? -1.693 -7.653 1.071 1.00 97.00 100 MET A CA 1
ATOM 782 C C . MET A 1 100 ? -1.509 -8.847 2.009 1.00 97.00 100 MET A C 1
ATOM 784 O O . MET A 1 100 ? -2.325 -9.019 2.918 1.00 97.00 100 MET A O 1
ATOM 788 N N . ASP A 1 101 ? -0.464 -9.644 1.803 1.00 95.81 101 ASP A N 1
ATOM 789 C CA . ASP A 1 101 ? -0.067 -10.668 2.773 1.00 95.81 101 ASP A CA 1
ATOM 790 C C . ASP A 1 101 ? 0.671 -9.989 3.941 1.00 95.81 101 ASP A C 1
ATOM 792 O O . ASP A 1 101 ? 0.072 -9.707 4.979 1.00 95.81 101 ASP A O 1
ATOM 796 N N . HIS A 1 102 ? 1.930 -9.598 3.749 1.00 95.94 102 HIS A N 1
ATOM 797 C CA . HIS A 1 102 ? 2.762 -8.977 4.776 1.00 95.94 102 HIS A CA 1
ATOM 798 C C . HIS A 1 102 ? 2.853 -7.453 4.600 1.00 95.94 102 HIS A C 1
ATOM 800 O O . HIS A 1 102 ? 3.176 -6.965 3.515 1.00 95.94 102 HIS A O 1
ATOM 806 N N . GLY A 1 103 ? 2.672 -6.651 5.662 1.00 85.00 103 GLY A N 1
ATOM 807 C CA . GLY A 1 103 ? 3.028 -5.234 5.535 1.00 85.00 103 GLY A CA 1
ATOM 808 C C . GLY A 1 103 ? 2.980 -4.297 6.738 1.00 85.00 103 GLY A C 1
ATOM 809 O O . GLY A 1 103 ? 2.601 -4.643 7.858 1.00 85.00 103 GLY A O 1
ATOM 810 N N . THR A 1 104 ? 3.404 -3.052 6.493 1.00 67.44 104 THR A N 1
ATOM 811 C CA . THR A 1 104 ? 3.404 -1.954 7.480 1.00 67.44 104 THR A CA 1
ATOM 812 C C . THR A 1 104 ? 3.010 -0.607 6.858 1.00 67.44 104 THR A C 1
ATOM 814 O O . THR A 1 104 ? 3.392 -0.282 5.736 1.00 67.44 104 THR A O 1
ATOM 817 N N . GLN A 1 105 ? 2.208 0.185 7.577 1.00 62.41 105 GLN A N 1
ATOM 818 C CA . GLN A 1 105 ? 1.393 1.256 6.988 1.00 62.41 105 GLN A CA 1
ATOM 819 C C . GLN A 1 105 ? 1.286 2.529 7.835 1.00 62.41 105 GLN A C 1
ATOM 821 O O . GLN A 1 105 ? 1.016 2.447 9.035 1.00 62.41 105 GLN A O 1
ATOM 826 N N . VAL A 1 106 ? 1.368 3.708 7.201 1.00 50.88 106 VAL A N 1
ATOM 827 C CA . VAL A 1 106 ? 1.009 5.008 7.816 1.00 50.88 106 VAL A CA 1
ATOM 828 C C . VAL A 1 106 ? 0.184 5.865 6.830 1.00 50.88 106 VAL A C 1
ATOM 830 O O . VAL A 1 106 ? 0.528 5.979 5.658 1.00 50.88 106 VAL A O 1
ATOM 833 N N . GLY A 1 107 ? -0.961 6.399 7.276 1.00 76.62 107 GLY A N 1
ATOM 834 C CA . GLY A 1 107 ? -2.124 6.706 6.420 1.00 76.62 107 GLY A CA 1
ATOM 835 C C . GLY A 1 107 ? -2.193 8.073 5.697 1.00 76.62 107 GLY A C 1
ATOM 836 O O . GLY A 1 107 ? -1.201 8.759 5.487 1.00 76.62 107 GLY A O 1
ATOM 837 N N . GLN A 1 108 ? -3.371 8.543 5.254 1.00 68.50 108 GLN A N 1
ATOM 838 C CA . GLN A 1 108 ? -4.720 7.956 5.383 1.00 68.50 108 GLN A CA 1
ATOM 839 C C . GLN A 1 108 ? -5.103 6.977 4.249 1.00 68.50 108 GLN A C 1
ATOM 841 O O . GLN A 1 108 ? -4.497 6.977 3.180 1.00 68.50 108 GLN A O 1
ATOM 846 N N . ARG A 1 109 ? -6.163 6.186 4.453 1.00 94.56 109 ARG A N 1
ATOM 847 C CA . ARG A 1 109 ? -6.697 5.201 3.496 1.00 94.56 109 ARG A CA 1
ATOM 848 C C . ARG A 1 109 ? -8.211 5.320 3.331 1.00 94.56 109 ARG A C 1
ATOM 850 O O . ARG A 1 109 ? -8.917 5.434 4.333 1.00 94.56 109 ARG A O 1
ATOM 857 N N . VAL A 1 110 ? -8.707 5.223 2.095 1.00 96.56 110 VAL A N 1
ATOM 858 C CA . VAL A 1 110 ? -10.156 5.151 1.791 1.00 96.56 110 VAL A CA 1
ATOM 859 C C . VAL A 1 110 ? -10.450 4.074 0.726 1.00 96.56 110 VAL A C 1
ATOM 861 O O . VAL A 1 110 ? -10.859 4.406 -0.386 1.00 96.56 110 VAL A O 1
ATOM 864 N N . PRO A 1 111 ? -10.181 2.784 1.002 1.00 96.38 111 PRO A N 1
ATOM 865 C CA . PRO A 1 111 ? -10.442 1.708 0.056 1.00 96.38 111 PRO A CA 1
ATOM 866 C C . PRO A 1 111 ? -11.906 1.246 0.124 1.00 96.38 111 PRO A C 1
ATOM 868 O O . PRO A 1 111 ? -12.564 1.431 1.146 1.00 96.38 111 PRO A O 1
ATOM 871 N N . TYR A 1 112 ? -12.436 0.575 -0.902 1.00 98.31 112 TYR A N 1
ATOM 872 C CA . TYR A 1 112 ? -13.719 -0.123 -0.721 1.00 98.31 112 TYR A CA 1
ATOM 873 C C . TYR A 1 112 ? -13.508 -1.416 0.090 1.00 98.31 112 TYR A C 1
ATOM 875 O O . TYR A 1 112 ? -14.097 -1.575 1.159 1.00 98.31 112 TYR A O 1
ATOM 883 N N . ASN A 1 113 ? -12.584 -2.281 -0.336 1.00 98.00 113 ASN A N 1
ATOM 884 C CA . ASN A 1 113 ? -12.148 -3.454 0.431 1.00 98.00 113 ASN A CA 1
ATOM 885 C C . ASN A 1 113 ? -10.674 -3.331 0.839 1.00 98.00 113 ASN A C 1
ATOM 887 O O . ASN A 1 113 ? -9.829 -3.041 -0.008 1.00 98.00 113 ASN A O 1
ATOM 891 N N . LEU A 1 114 ? -10.366 -3.606 2.109 1.00 97.81 114 LEU A N 1
ATOM 892 C CA . LEU A 1 114 ? -9.006 -3.771 2.625 1.00 97.81 114 LEU A CA 1
ATOM 893 C C . LEU A 1 114 ? -8.886 -5.109 3.358 1.00 97.81 114 LEU A C 1
ATOM 895 O O . LEU A 1 114 ? -9.540 -5.319 4.380 1.00 97.81 114 LEU A O 1
ATOM 899 N N . THR A 1 115 ? -8.032 -5.979 2.828 1.00 97.94 115 THR A N 1
ATOM 900 C CA . THR A 1 115 ? -7.674 -7.279 3.400 1.00 97.94 115 THR A CA 1
ATOM 901 C C . THR A 1 115 ? -6.173 -7.312 3.660 1.00 97.94 115 THR A C 1
ATOM 903 O O . THR A 1 115 ? -5.387 -7.014 2.758 1.00 97.94 115 THR A O 1
ATOM 906 N N . THR A 1 116 ? -5.791 -7.676 4.881 1.00 97.50 116 THR A N 1
ATOM 907 C CA . THR A 1 116 ? -4.402 -7.830 5.322 1.00 97.50 116 THR A CA 1
ATOM 908 C C . THR A 1 116 ? -4.262 -9.144 6.080 1.00 97.50 116 THR A C 1
ATOM 910 O O . THR A 1 116 ? -5.042 -9.377 7.000 1.00 97.50 116 THR A O 1
ATOM 913 N N . ASP A 1 117 ? -3.278 -9.966 5.729 1.00 96.25 117 ASP A N 1
ATOM 914 C CA . ASP A 1 117 ? -2.974 -11.187 6.484 1.00 96.25 117 ASP A CA 1
ATOM 915 C C . ASP A 1 117 ? -2.137 -10.834 7.727 1.00 96.25 117 ASP A C 1
ATOM 917 O O . ASP A 1 117 ? -2.646 -10.797 8.845 1.00 96.25 117 ASP A O 1
ATOM 921 N N . HIS A 1 118 ? -0.897 -10.390 7.520 1.00 96.50 118 HIS A N 1
ATOM 922 C CA . HIS A 1 118 ? 0.058 -9.990 8.554 1.00 96.50 118 HIS A CA 1
ATOM 923 C C . HIS A 1 118 ? 0.299 -8.467 8.526 1.00 96.50 118 HIS A C 1
ATOM 925 O O . HIS A 1 118 ? 1.016 -7.950 7.666 1.00 96.50 118 HIS A O 1
ATOM 931 N N . GLY A 1 119 ? -0.278 -7.710 9.469 1.00 84.06 119 GLY A N 1
ATOM 932 C CA . GLY A 1 119 ? -0.366 -6.246 9.367 1.00 84.06 119 GLY 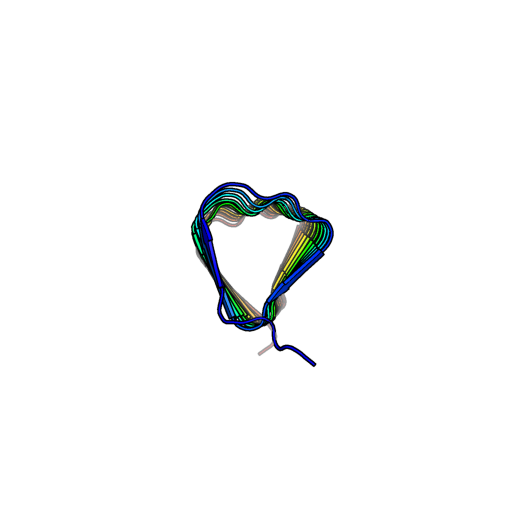A CA 1
ATOM 933 C C . GLY A 1 119 ? 0.041 -5.419 10.587 1.00 84.06 119 GLY A C 1
ATOM 934 O O . GLY A 1 119 ? -0.230 -5.755 11.739 1.00 84.06 119 GLY A O 1
ATOM 935 N N . THR A 1 120 ? 0.581 -4.221 10.337 1.00 71.50 120 THR A N 1
ATOM 936 C CA . THR A 1 120 ? 0.598 -3.119 11.320 1.00 71.50 120 THR A CA 1
ATOM 937 C C . THR A 1 120 ? 0.293 -1.769 10.652 1.00 71.50 120 THR A C 1
ATOM 939 O O . THR A 1 120 ? 0.974 -1.386 9.703 1.00 71.50 120 THR A O 1
ATOM 942 N N . GLN A 1 121 ? -0.725 -1.030 11.121 1.00 69.75 121 GLN A N 1
ATOM 943 C CA . GLN A 1 121 ? -1.163 0.245 10.512 1.00 69.75 121 GLN A CA 1
ATOM 944 C C . GLN A 1 121 ? -1.299 1.413 11.499 1.00 69.75 121 GLN A C 1
ATOM 946 O O . GLN A 1 121 ? -1.760 1.236 12.627 1.00 69.75 121 GLN A O 1
ATOM 951 N N . VAL A 1 122 ? -1.010 2.633 11.032 1.00 54.03 122 VAL A N 1
ATOM 952 C CA . VAL A 1 122 ? -1.161 3.891 11.785 1.00 54.03 122 VAL A CA 1
ATOM 953 C C . VAL A 1 122 ? -1.937 4.941 10.957 1.00 54.03 122 VAL A C 1
ATOM 955 O O . VAL A 1 122 ? -1.720 5.078 9.756 1.00 54.03 122 VAL A O 1
ATOM 958 N N . GLY A 1 123 ? -2.889 5.637 11.590 1.00 73.19 123 GLY A N 1
ATOM 959 C CA . GLY A 1 123 ? -4.101 6.211 10.971 1.00 73.19 123 GLY A CA 1
ATOM 960 C C . GLY A 1 123 ? -3.973 7.263 9.851 1.00 73.19 123 GLY A C 1
ATOM 961 O O . GLY A 1 123 ? -2.909 7.793 9.554 1.00 73.19 123 GLY A O 1
ATOM 962 N N . GLN A 1 124 ? -5.067 7.655 9.187 1.00 70.62 124 GLN A N 1
ATOM 963 C CA . GLN A 1 124 ? -6.491 7.342 9.429 1.00 70.62 124 GLN A CA 1
ATOM 964 C C . GLN A 1 124 ? -7.048 6.362 8.379 1.00 70.62 124 GLN A C 1
ATOM 966 O O . GLN A 1 124 ? -6.659 6.447 7.219 1.00 70.62 124 GLN A O 1
ATOM 971 N N . SER A 1 125 ? -7.981 5.478 8.735 1.00 96.06 125 SER A N 1
ATOM 972 C CA . SER A 1 125 ? -8.543 4.478 7.810 1.00 96.06 125 SER A CA 1
ATOM 973 C C . SER A 1 125 ? -10.073 4.543 7.749 1.00 96.06 125 SER A C 1
ATOM 975 O O . SER A 1 125 ? -10.740 4.530 8.784 1.00 96.06 125 SER A O 1
ATOM 977 N N . VAL A 1 126 ? -10.636 4.630 6.539 1.00 97.06 126 VAL A N 1
ATOM 978 C CA . VAL A 1 126 ? -12.091 4.694 6.288 1.00 97.06 126 VAL A CA 1
ATOM 979 C C . VAL A 1 126 ? -12.487 3.719 5.161 1.00 97.06 126 VAL A C 1
ATOM 981 O O . VAL A 1 126 ? -12.862 4.156 4.072 1.00 97.06 126 VAL A O 1
ATOM 984 N N . PRO A 1 127 ? -12.341 2.395 5.361 1.00 96.31 127 PRO A N 1
ATOM 985 C CA . PRO A 1 127 ? -12.714 1.404 4.360 1.00 96.31 127 PRO A CA 1
ATOM 986 C C . PRO A 1 127 ? -14.213 1.065 4.428 1.00 96.31 127 PRO A C 1
ATOM 988 O O . PRO A 1 127 ? -14.839 1.240 5.473 1.00 96.31 127 PRO A O 1
ATOM 991 N N . TYR A 1 128 ? -14.814 0.504 3.374 1.00 98.12 128 TYR A N 1
ATOM 992 C CA . TYR A 1 128 ? -16.141 -0.114 3.541 1.00 98.12 128 TYR A CA 1
ATOM 993 C C . TYR A 1 128 ? -16.011 -1.450 4.298 1.00 98.12 128 TYR A C 1
ATOM 995 O O . TYR A 1 128 ? -16.624 -1.621 5.352 1.00 98.12 128 TYR A O 1
ATOM 1003 N N . ASN A 1 129 ? -15.129 -2.342 3.842 1.00 97.62 129 ASN A N 1
ATOM 1004 C CA . ASN A 1 129 ? -14.763 -3.572 4.551 1.00 97.62 129 ASN A CA 1
ATOM 1005 C C . ASN A 1 129 ? -13.294 -3.540 4.999 1.00 97.62 129 ASN A C 1
ATOM 1007 O O . ASN A 1 129 ? -12.409 -3.291 4.179 1.00 97.62 129 ASN A O 1
ATOM 1011 N N . HIS A 1 130 ? -13.042 -3.836 6.276 1.00 97.38 130 HIS A N 1
ATOM 1012 C CA . HIS A 1 130 ? -11.713 -4.064 6.844 1.00 97.38 130 HIS A CA 1
ATOM 1013 C C . HIS A 1 130 ? -11.611 -5.482 7.409 1.00 97.38 130 HIS A C 1
ATOM 1015 O O . HIS A 1 130 ? -12.357 -5.828 8.327 1.00 97.38 130 HIS A O 1
ATOM 1021 N N . THR A 1 131 ? -10.660 -6.262 6.907 1.00 96.88 131 THR A N 1
ATOM 1022 C CA . THR A 1 131 ? -10.332 -7.598 7.415 1.00 96.88 131 THR A CA 1
ATOM 1023 C C . THR A 1 131 ? -8.836 -7.675 7.683 1.00 96.88 131 THR A C 1
ATOM 1025 O O . THR A 1 131 ? -8.033 -7.340 6.812 1.00 96.88 131 THR A O 1
ATOM 1028 N N . MET A 1 132 ? -8.481 -8.104 8.889 1.00 96.75 132 MET A N 1
ATOM 1029 C CA . MET A 1 132 ? -7.107 -8.292 9.337 1.00 96.75 132 MET A CA 1
ATOM 1030 C C . MET A 1 132 ? -7.021 -9.621 10.087 1.00 96.75 132 MET A C 1
ATOM 1032 O O . MET A 1 132 ? -7.769 -9.791 11.046 1.00 96.75 132 MET A O 1
ATOM 1036 N N . ASP A 1 133 ? -6.161 -10.543 9.661 1.00 94.88 133 ASP A N 1
ATOM 1037 C CA . ASP A 1 133 ? -5.932 -11.782 10.415 1.00 94.88 133 ASP A CA 1
ATOM 1038 C C . ASP A 1 133 ? -5.034 -11.471 11.626 1.00 94.88 133 ASP A C 1
ATOM 1040 O O . ASP A 1 133 ? -5.527 -11.210 12.725 1.00 94.88 133 ASP A O 1
ATOM 1044 N N . HIS A 1 134 ? -3.725 -11.349 11.406 1.00 94.38 134 HIS A N 1
ATOM 1045 C CA . HIS A 1 134 ? -2.728 -11.026 12.423 1.00 94.38 134 HIS A CA 1
ATOM 1046 C C . HIS A 1 134 ? -2.414 -9.517 12.409 1.00 94.38 134 HIS A C 1
ATOM 1048 O O . HIS A 1 134 ? -1.868 -8.993 11.435 1.00 94.38 134 HIS A O 1
ATOM 1054 N N . GLY A 1 135 ? -2.746 -8.776 13.475 1.00 79.25 135 GLY A N 1
ATOM 1055 C CA . GLY A 1 135 ? -2.880 -7.315 13.382 1.00 79.25 135 GLY A CA 1
ATOM 1056 C C . GLY A 1 135 ? -2.419 -6.441 14.553 1.00 79.25 135 GLY A C 1
ATOM 1057 O O . GLY A 1 135 ? -2.561 -6.770 15.730 1.00 79.25 135 GLY A O 1
ATOM 1058 N N . THR A 1 136 ? -1.982 -5.215 14.239 1.00 72.94 136 THR A N 1
ATOM 1059 C CA . THR A 1 136 ? -2.010 -4.074 15.180 1.00 72.94 136 THR A CA 1
ATOM 1060 C C . THR A 1 136 ? -2.369 -2.749 14.475 1.00 72.94 136 THR A C 1
ATOM 1062 O O . THR A 1 136 ? -1.681 -2.324 13.550 1.00 72.94 136 THR A O 1
ATOM 1065 N N . GLN A 1 137 ? -3.440 -2.066 14.908 1.00 71.88 137 GLN A N 1
ATOM 1066 C CA . GLN A 1 137 ? -3.911 -0.768 14.369 1.00 71.88 137 GLN A CA 1
ATOM 1067 C C . GLN A 1 137 ? -3.769 0.383 15.381 1.00 71.88 137 GLN A C 1
ATOM 1069 O O . GLN A 1 137 ? -4.062 0.207 16.565 1.00 71.88 137 GLN A O 1
ATOM 1074 N N . VAL A 1 138 ? -3.427 1.594 14.911 1.00 66.06 138 VAL A N 1
ATOM 1075 C CA . VAL A 1 138 ? -3.285 2.793 15.763 1.00 66.06 138 VAL A CA 1
ATOM 1076 C C . VAL A 1 138 ? -3.868 4.077 15.131 1.00 66.06 138 VAL A C 1
ATOM 1078 O O . VAL A 1 138 ? -3.270 4.672 14.238 1.00 66.06 138 VAL A O 1
ATOM 1081 N N . GLY A 1 139 ? -4.984 4.589 15.666 1.00 67.31 139 GLY A N 1
ATOM 1082 C CA . GLY A 1 139 ? -5.527 5.927 15.342 1.00 67.31 139 GLY A CA 1
ATOM 1083 C C . GLY A 1 139 ? -6.397 6.038 14.075 1.00 67.31 139 GLY A C 1
ATOM 1084 O O . GLY A 1 139 ? -6.279 5.238 13.159 1.00 67.31 139 GLY A O 1
ATOM 1085 N N . GLN A 1 140 ? -7.293 7.042 14.054 1.00 71.75 140 GLN A N 1
ATOM 1086 C CA . GLN A 1 140 ? -8.728 6.853 13.746 1.00 71.75 140 GLN A CA 1
ATOM 1087 C C . GLN A 1 140 ? -9.097 5.805 12.675 1.00 71.75 140 GLN A C 1
ATOM 1089 O O . GLN A 1 140 ? -8.635 5.855 11.536 1.00 71.75 140 GLN A O 1
ATOM 1094 N N . SER A 1 141 ? -10.049 4.940 13.029 1.00 94.94 141 SER A N 1
ATOM 1095 C CA . SER A 1 141 ? -10.622 3.913 12.152 1.00 94.94 141 SER A CA 1
ATOM 1096 C C . SER A 1 141 ? -12.147 4.065 12.099 1.00 94.94 141 SER A C 1
ATOM 1098 O O . SER A 1 141 ? -12.801 4.119 13.144 1.00 94.94 141 SER A O 1
ATOM 1100 N N . VAL A 1 142 ? -12.724 4.199 10.900 1.00 96.44 142 VAL A N 1
ATOM 1101 C CA . VAL A 1 142 ? -14.181 4.366 10.694 1.00 96.44 142 VAL A CA 1
ATOM 1102 C C . VAL A 1 142 ? -14.680 3.462 9.551 1.00 96.44 142 VAL A C 1
ATOM 1104 O O . VAL A 1 142 ? -15.071 3.958 8.494 1.00 96.44 142 VAL A O 1
ATOM 1107 N N . PRO A 1 143 ? -14.613 2.128 9.709 1.00 95.44 143 PRO A N 1
ATOM 1108 C CA . PRO A 1 143 ? -15.076 1.187 8.696 1.00 95.44 143 PRO A CA 1
ATOM 1109 C C . PRO A 1 143 ? -16.594 0.944 8.771 1.00 95.44 143 PRO A C 1
ATOM 1111 O O . PRO A 1 143 ? -17.207 1.145 9.820 1.00 95.44 143 PRO A O 1
ATOM 1114 N N . TYR A 1 144 ? -17.220 0.429 7.707 1.00 97.38 144 TYR A N 1
ATOM 1115 C CA . TYR A 1 144 ? -18.580 -0.118 7.844 1.00 97.38 144 TYR A CA 1
ATOM 1116 C C . TYR A 1 144 ? -18.533 -1.505 8.509 1.00 97.38 144 TYR A C 1
ATOM 1118 O O . TYR A 1 144 ? -19.131 -1.698 9.568 1.00 97.38 144 TYR A O 1
ATOM 1126 N N . ASN A 1 145 ? -17.747 -2.436 7.963 1.00 96.38 145 ASN A N 1
ATOM 1127 C CA . ASN A 1 145 ? -17.454 -3.727 8.592 1.00 96.38 145 ASN A CA 1
ATOM 1128 C C . ASN A 1 145 ? -15.992 -3.786 9.046 1.00 96.38 145 ASN A C 1
ATOM 1130 O O . ASN A 1 145 ? -15.091 -3.513 8.251 1.00 96.38 145 ASN A O 1
ATOM 1134 N N . HIS A 1 146 ? -15.760 -4.181 10.297 1.00 95.81 146 HIS A N 1
ATOM 1135 C CA . HIS A 1 146 ? -14.438 -4.438 10.855 1.00 95.81 146 HIS A CA 1
ATOM 1136 C C . HIS A 1 146 ? -14.347 -5.863 11.402 1.00 95.81 146 HIS A C 1
ATOM 1138 O O . HIS A 1 146 ? -15.102 -6.234 12.300 1.00 95.81 146 HIS A O 1
ATOM 1144 N N . THR A 1 147 ? -13.385 -6.629 10.900 1.00 94.81 147 THR A N 1
ATOM 1145 C CA . THR A 1 147 ? -13.044 -7.964 11.393 1.00 94.81 147 THR A CA 1
ATOM 1146 C C . THR A 1 147 ? -11.553 -8.010 11.699 1.00 94.81 147 THR A C 1
ATOM 1148 O O . THR A 1 147 ? -10.735 -7.601 10.872 1.00 94.81 147 THR A O 1
ATOM 1151 N N . MET A 1 148 ? -11.217 -8.483 12.894 1.00 94.25 148 MET A N 1
ATOM 1152 C CA . MET A 1 148 ? -9.854 -8.763 13.334 1.00 94.25 148 MET A CA 1
ATOM 1153 C C . MET A 1 148 ? -9.845 -10.146 13.982 1.00 94.25 148 MET A C 1
ATOM 1155 O O . MET A 1 148 ? -10.641 -10.358 14.892 1.00 94.25 148 MET A O 1
ATOM 1159 N N . ASP A 1 149 ? -8.999 -11.061 13.518 1.00 91.38 149 ASP A N 1
ATOM 1160 C CA . ASP A 1 149 ? -8.845 -12.362 14.177 1.00 91.38 149 ASP A CA 1
ATOM 1161 C C . ASP A 1 149 ? -7.969 -12.179 15.426 1.00 91.38 149 ASP A C 1
ATOM 1163 O O . ASP A 1 149 ? -8.482 -11.950 16.524 1.00 91.38 149 ASP A O 1
ATOM 1167 N N . HIS A 1 150 ? -6.654 -12.083 15.237 1.00 91.56 150 HIS A N 1
ATOM 1168 C CA . HIS A 1 150 ? -5.672 -11.911 16.298 1.00 91.56 150 HIS A CA 1
ATOM 1169 C C . HIS A 1 150 ? -5.078 -10.492 16.284 1.00 91.56 150 HIS A C 1
ATOM 1171 O O . HIS A 1 150 ? -4.310 -10.147 15.384 1.00 91.56 150 HIS A O 1
ATOM 1177 N N . GLY A 1 151 ? -5.328 -9.640 17.290 1.00 87.94 151 GLY A N 1
ATOM 1178 C CA . GLY A 1 151 ? -4.645 -8.338 17.287 1.00 87.94 151 GLY A CA 1
ATOM 1179 C C . GLY A 1 151 ? -4.881 -7.310 18.392 1.00 87.94 151 GLY A C 1
ATOM 1180 O O . GLY A 1 151 ? -5.517 -7.532 19.418 1.00 87.94 151 GLY A O 1
ATOM 1181 N N . THR A 1 152 ? -4.299 -6.129 18.169 1.00 90.62 152 THR A N 1
ATOM 1182 C CA . THR A 1 152 ? -4.365 -4.969 19.077 1.00 90.62 152 THR A CA 1
ATOM 1183 C C . THR A 1 152 ? -4.872 -3.711 18.358 1.00 90.62 152 THR A C 1
ATOM 1185 O O . THR A 1 152 ? -4.510 -3.439 17.215 1.00 90.62 152 THR A O 1
ATOM 1188 N N . GLN A 1 153 ? -5.696 -2.902 19.029 1.00 81.69 153 GLN A N 1
ATOM 1189 C CA . GLN A 1 153 ? -6.266 -1.645 18.508 1.00 81.69 153 GLN A CA 1
ATOM 1190 C C . GLN A 1 153 ? -6.055 -0.496 19.505 1.00 81.69 153 GLN A C 1
ATOM 1192 O O . GLN A 1 153 ? -6.511 -0.602 20.646 1.00 81.69 153 GLN A O 1
ATOM 1197 N N . VAL A 1 154 ? -5.416 0.612 19.093 1.00 74.94 154 VAL A N 1
ATOM 1198 C CA . VAL A 1 154 ? -5.190 1.780 19.974 1.00 74.94 154 VAL A CA 1
ATOM 1199 C C . VAL A 1 154 ? -5.521 3.126 19.313 1.00 74.94 154 VAL A C 1
ATOM 1201 O O . VAL A 1 154 ? -4.748 3.681 18.537 1.00 74.94 154 VAL A O 1
ATOM 1204 N N . GLY A 1 155 ? -6.676 3.701 19.648 1.00 64.88 155 GLY A N 1
ATOM 1205 C CA . GLY A 1 155 ? -7.169 4.968 19.089 1.00 64.88 155 GLY A CA 1
ATOM 1206 C C . GLY A 1 155 ? -8.685 4.959 18.885 1.00 64.88 155 GLY A C 1
ATOM 1207 O O . GLY A 1 155 ? -9.336 3.953 19.144 1.00 64.88 155 GLY A O 1
ATOM 1208 N N . GLN A 1 156 ? -9.273 6.080 18.452 1.00 91.31 156 GLN A N 1
ATOM 1209 C CA . GLN A 1 156 ? -10.727 6.146 18.261 1.00 91.31 156 GLN A CA 1
ATOM 1210 C C . GLN A 1 156 ? -11.181 5.229 17.111 1.00 91.31 156 GLN A C 1
ATOM 1212 O O . GLN A 1 156 ? -10.754 5.409 15.969 1.00 91.31 156 GLN A O 1
ATOM 1217 N N . SER A 1 157 ? -12.091 4.303 17.409 1.00 90.50 157 SER A N 1
ATOM 1218 C CA . SER A 1 157 ? -12.672 3.354 16.457 1.00 90.50 157 SER A CA 1
ATOM 1219 C C . SER A 1 157 ? -14.198 3.475 16.454 1.00 90.50 157 SER A C 1
ATOM 1221 O O . SER A 1 157 ? -14.831 3.434 17.513 1.00 90.50 157 SER A O 1
ATOM 1223 N N . VAL A 1 158 ? -14.796 3.684 15.276 1.00 95.06 158 VAL A N 1
ATOM 1224 C CA . VAL A 1 158 ? -16.256 3.850 15.102 1.00 95.06 158 VAL A CA 1
ATOM 1225 C C . VAL A 1 158 ? -16.778 2.969 13.950 1.00 95.06 158 VAL A C 1
ATOM 1227 O O . VAL A 1 158 ? -17.194 3.489 12.914 1.00 95.06 158 VAL A O 1
ATOM 1230 N N . PRO A 1 159 ? -16.708 1.633 14.087 1.00 92.12 159 PRO A N 1
ATOM 1231 C CA . PRO A 1 159 ? -17.248 0.691 13.110 1.00 92.12 159 PRO A CA 1
ATOM 1232 C C . PRO A 1 159 ? -18.783 0.601 13.186 1.00 92.12 159 PRO A C 1
ATOM 1234 O O . PRO A 1 159 ? -19.364 0.776 14.258 1.00 92.12 159 PRO A O 1
ATOM 1237 N N . TYR A 1 160 ? -19.466 0.249 12.090 1.00 94.81 160 TYR A N 1
ATOM 1238 C CA . TYR A 1 160 ? -20.879 -0.152 12.188 1.00 94.81 160 TYR A CA 1
ATOM 1239 C C . TYR A 1 160 ? -20.990 -1.584 12.740 1.00 94.81 160 TYR A C 1
ATOM 1241 O O . TYR A 1 160 ? -21.586 -1.790 13.797 1.00 94.81 160 TYR A O 1
ATOM 1249 N N . ASN A 1 161 ? -20.335 -2.554 12.098 1.00 93.62 161 ASN A N 1
ATOM 1250 C CA . ASN A 1 161 ? -20.163 -3.911 12.623 1.00 93.62 161 ASN A CA 1
ATOM 1251 C C . ASN A 1 161 ? -18.707 -4.126 13.054 1.00 93.62 161 ASN A C 1
ATOM 1253 O O . ASN A 1 161 ? -17.801 -3.875 12.259 1.00 93.62 161 ASN A O 1
ATOM 1257 N N . HIS A 1 162 ? -18.484 -4.617 14.275 1.00 93.56 162 HIS A N 1
ATOM 1258 C CA . HIS A 1 162 ? -17.161 -5.012 14.770 1.00 93.56 162 HIS A CA 1
ATOM 1259 C C . HIS A 1 162 ? -17.152 -6.447 15.297 1.00 93.56 162 HIS A C 1
ATOM 1261 O O . HIS A 1 162 ? -17.970 -6.803 16.150 1.00 93.56 162 HIS A O 1
ATOM 1267 N N . THR A 1 163 ? -16.185 -7.221 14.816 1.00 92.50 163 THR A N 1
ATOM 1268 C CA . THR A 1 163 ? -15.836 -8.561 15.288 1.00 92.50 163 THR A CA 1
ATOM 1269 C C . THR A 1 163 ? -14.348 -8.598 15.636 1.00 92.50 163 THR A C 1
ATOM 1271 O O . THR A 1 163 ? -13.508 -8.157 14.846 1.00 92.50 163 THR A O 1
ATOM 1274 N N . MET A 1 164 ? -14.033 -9.126 16.817 1.00 90.31 164 MET A N 1
ATOM 1275 C CA . MET A 1 164 ? -12.680 -9.439 17.277 1.00 90.31 164 MET A CA 1
ATOM 1276 C C . MET A 1 164 ? -12.684 -10.855 17.858 1.00 90.31 164 MET A C 1
ATOM 1278 O O . MET A 1 164 ? -13.540 -11.124 18.695 1.00 90.31 164 MET A O 1
ATOM 1282 N N . ASP A 1 165 ? -11.787 -11.739 17.426 1.00 88.00 165 ASP A N 1
ATOM 1283 C CA . ASP A 1 165 ? -11.680 -13.078 18.025 1.00 88.00 165 ASP A CA 1
ATOM 1284 C C . ASP A 1 165 ? -10.762 -13.019 19.257 1.00 88.00 165 ASP A C 1
ATOM 1286 O O . ASP A 1 165 ? -11.234 -12.987 20.391 1.00 88.00 165 ASP A O 1
ATOM 1290 N N . TYR A 1 166 ? -9.464 -12.782 19.051 1.00 86.50 166 TYR A N 1
ATOM 1291 C CA . TYR A 1 166 ? -8.472 -12.668 20.120 1.00 86.50 166 TYR A CA 1
ATOM 1292 C C . TYR A 1 166 ? -7.800 -11.295 20.098 1.00 86.50 166 TYR A C 1
ATOM 1294 O O . TYR A 1 166 ? -7.096 -10.943 19.149 1.00 86.50 166 TYR A O 1
ATOM 1302 N N . GLY A 1 167 ? -7.925 -10.497 21.162 1.00 85.75 167 GLY A N 1
ATOM 1303 C CA . GLY A 1 167 ? -7.234 -9.213 21.142 1.00 85.75 167 GLY A CA 1
ATOM 1304 C C . GLY A 1 167 ? -7.352 -8.295 22.343 1.00 85.75 167 GLY A C 1
ATOM 1305 O O . GLY A 1 167 ? -7.972 -8.588 23.359 1.00 85.75 167 GLY A O 1
ATOM 1306 N N . THR A 1 168 ? -6.710 -7.135 22.212 1.00 87.19 168 THR A N 1
ATOM 1307 C CA . THR A 1 168 ? -6.752 -6.049 23.199 1.00 87.19 168 THR A CA 1
ATOM 1308 C C . THR A 1 168 ? -7.152 -4.733 22.534 1.00 87.19 168 THR A C 1
ATOM 1310 O O . THR A 1 168 ? -6.581 -4.325 21.521 1.00 87.19 168 THR A O 1
ATOM 1313 N N . GLN A 1 169 ? -8.110 -4.025 23.136 1.00 86.44 169 GLN A N 1
ATOM 1314 C CA . GLN A 1 169 ? -8.545 -2.699 22.692 1.00 86.44 169 GLN A CA 1
ATOM 1315 C C . GLN A 1 169 ? -8.246 -1.636 23.751 1.00 86.44 169 GLN A C 1
ATOM 1317 O O . GLN A 1 169 ? -8.571 -1.811 24.924 1.00 86.44 169 GLN A O 1
ATOM 1322 N N . VAL A 1 170 ? -7.666 -0.506 23.334 1.00 87.06 170 VAL A N 1
ATOM 1323 C CA . VAL A 1 170 ? -7.366 0.633 24.215 1.00 87.06 170 VAL A CA 1
ATOM 1324 C C . VAL A 1 170 ? -7.790 1.946 23.549 1.00 87.06 170 VAL A C 1
ATOM 1326 O O . VAL A 1 170 ? -7.328 2.294 22.467 1.00 87.06 170 VAL A O 1
ATOM 1329 N N . GLY A 1 171 ? -8.650 2.719 24.213 1.00 87.38 171 GLY A N 1
ATOM 1330 C CA . GLY A 1 171 ? -9.162 3.999 23.706 1.00 87.38 171 GLY A CA 1
ATOM 1331 C C . GLY A 1 171 ? -10.683 4.013 23.558 1.00 87.38 171 GLY A C 1
ATOM 1332 O O . GLY A 1 171 ? -11.385 3.219 24.180 1.00 87.38 171 GLY A O 1
ATOM 1333 N N . GLN A 1 172 ? -11.206 4.948 22.761 1.00 88.94 172 GLN A N 1
ATOM 1334 C CA . GLN A 1 172 ? -12.646 5.064 22.526 1.00 88.94 172 GLN A CA 1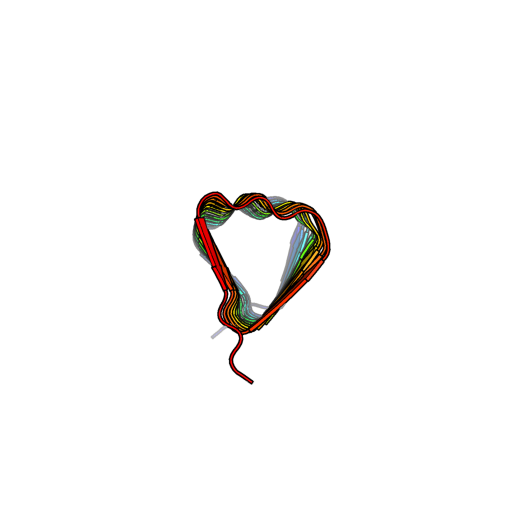
ATOM 1335 C C . GLN A 1 172 ? -13.091 4.136 21.388 1.00 88.94 172 GLN A C 1
ATOM 1337 O O . GLN A 1 172 ? -12.761 4.378 20.229 1.00 88.94 172 GLN A O 1
ATOM 1342 N N . SER A 1 173 ? -13.906 3.137 21.717 1.00 86.06 173 SER A N 1
ATOM 1343 C CA . SER A 1 173 ? -14.583 2.252 20.762 1.00 86.06 173 SER A CA 1
ATOM 1344 C C . SER A 1 173 ? -16.092 2.509 20.820 1.00 86.06 173 SER A C 1
ATOM 1346 O O . SER A 1 173 ? -16.661 2.531 21.913 1.00 86.06 173 SER A O 1
ATOM 1348 N N . VAL A 1 174 ? -16.738 2.765 19.676 1.00 91.12 174 VAL A N 1
ATOM 1349 C CA . VAL A 1 174 ? -18.198 2.991 19.585 1.00 91.12 174 VAL A CA 1
ATOM 1350 C C . VAL A 1 174 ? -18.815 2.192 18.419 1.00 91.12 174 VAL A C 1
ATOM 1352 O O . VAL A 1 174 ? -19.241 2.786 17.427 1.00 91.12 174 VAL A O 1
ATOM 1355 N N . PRO A 1 175 ? -18.840 0.849 18.502 1.00 87.19 175 PRO A N 1
ATOM 1356 C CA . PRO A 1 175 ? -19.519 -0.007 17.530 1.00 87.19 175 PRO A CA 1
ATOM 1357 C C . PRO A 1 175 ? -21.050 0.131 17.614 1.00 87.19 175 PRO A C 1
ATOM 1359 O O . PRO A 1 175 ? -21.590 0.341 18.701 1.00 87.19 175 PRO A O 1
ATOM 1362 N N . TYR A 1 176 ? -21.764 -0.058 16.496 1.00 90.81 176 TYR A N 1
ATOM 1363 C CA . TYR A 1 176 ? -23.223 -0.269 16.532 1.00 90.81 176 TYR A CA 1
ATOM 1364 C C . TYR A 1 176 ? -23.562 -1.729 16.878 1.00 90.81 176 TYR A C 1
ATOM 1366 O O . TYR A 1 176 ? -24.360 -1.975 17.780 1.00 90.81 176 TYR A O 1
ATOM 1374 N N . ASN A 1 177 ? -22.894 -2.688 16.229 1.00 88.88 177 ASN A N 1
ATOM 1375 C CA . ASN A 1 177 ? -22.912 -4.111 16.576 1.00 88.88 177 ASN A CA 1
ATOM 1376 C C . ASN A 1 177 ? -21.505 -4.561 16.993 1.00 88.88 177 ASN A C 1
ATOM 1378 O O . ASN A 1 177 ? -20.534 -4.258 16.297 1.00 88.88 177 ASN A O 1
ATOM 1382 N N . HIS A 1 178 ? -21.394 -5.302 18.098 1.00 88.88 178 HIS A N 1
ATOM 1383 C CA . HIS A 1 178 ? -20.118 -5.750 18.659 1.00 88.88 178 HIS A CA 1
ATOM 1384 C C . HIS A 1 178 ? -20.143 -7.238 19.007 1.00 88.88 178 HIS A C 1
ATOM 1386 O O . HIS A 1 178 ? -21.008 -7.671 19.767 1.00 88.88 178 HIS A O 1
ATOM 1392 N N . THR A 1 179 ? -19.163 -7.988 18.508 1.00 89.00 179 THR A N 1
ATOM 1393 C CA . THR A 1 179 ? -18.881 -9.372 18.911 1.00 89.00 179 THR A CA 1
ATOM 1394 C C . THR A 1 179 ? -17.413 -9.474 19.303 1.00 89.00 179 THR A C 1
ATOM 1396 O O . THR A 1 179 ? -16.548 -8.977 18.582 1.00 89.00 179 THR A O 1
ATOM 1399 N N . MET A 1 180 ? -17.144 -10.091 20.448 1.00 80.75 180 MET A N 1
ATOM 1400 C CA . MET A 1 180 ? -15.795 -10.356 20.933 1.00 80.75 180 MET A CA 1
ATOM 1401 C C . MET A 1 180 ? -15.785 -11.736 21.577 1.00 80.75 180 MET A C 1
ATOM 1403 O O . MET A 1 180 ? -16.530 -11.938 22.541 1.00 80.75 180 MET A O 1
ATOM 1407 N N . ASP A 1 181 ? -14.982 -12.650 21.040 1.00 80.94 181 ASP A N 1
ATOM 1408 C CA . ASP A 1 181 ? -14.638 -13.890 21.738 1.00 80.94 181 ASP A CA 1
ATOM 1409 C C . ASP A 1 181 ? -13.463 -13.635 22.706 1.00 80.94 181 ASP A C 1
ATOM 1411 O O . ASP A 1 181 ? -12.933 -12.524 22.754 1.00 80.94 181 ASP A O 1
ATOM 1415 N N . ASN A 1 182 ? -13.148 -14.579 23.595 1.00 61.00 182 ASN A N 1
ATOM 1416 C CA . ASN A 1 182 ? -12.060 -14.460 24.583 1.00 61.00 182 ASN A CA 1
ATOM 1417 C C . ASN A 1 182 ? -11.662 -15.835 25.174 1.00 61.00 182 ASN A C 1
ATOM 1419 O O . ASN A 1 182 ? -11.407 -15.948 26.378 1.00 61.00 182 ASN A O 1
ATOM 1423 N N . GLU A 1 183 ? -11.646 -16.907 24.376 1.00 50.62 183 GLU A N 1
ATOM 1424 C CA . GLU A 1 183 ? -11.163 -18.208 24.867 1.00 50.62 183 GLU A CA 1
ATOM 1425 C C . GLU A 1 183 ? -9.634 -18.188 25.114 1.00 50.62 183 GLU A C 1
ATOM 1427 O O . GLU A 1 183 ? -8.874 -17.558 24.377 1.00 50.62 183 GLU A O 1
ATOM 1432 N N . THR A 1 184 ? -9.185 -18.840 26.196 1.00 47.53 184 THR A N 1
ATOM 1433 C CA . THR A 1 184 ? -7.787 -18.849 26.694 1.00 47.53 184 THR A CA 1
ATOM 1434 C C . THR A 1 184 ? -7.153 -20.231 26.655 1.00 47.53 184 THR A C 1
ATOM 1436 O O . THR A 1 184 ? -7.832 -21.155 27.164 1.00 47.53 184 THR A O 1
#

Organism: NCBI:txid231223

Foldseek 3Di:
DDAADADEEEDEDEAQEAEHAHYEYEEEYEYQYYEYAYYEYEYEYEYQDYEYAYYEYEEYYEYQEAEYAEYEYEDDYEYQEAEYAEYEYHDDYEYQYHYYEAYEEEYEYEYQYHEYEHYEYEDDYEYQEAYYEHYEYYEHYEYQYEEYEAYEYYYAYEYQADEYEHYYYYDHYHYVHDDYHHDD

Secondary structure (DSSP, 8-state):
-PPPPPEEEEEEE--SEEEEEEEEEEEEE--SEEEEEEEEEES-B--SEEEEEEEEEES-B--SEEEEEEEEEES-B--SEEEEEEEEEES-B--SEEEEEEEEEES-B--SEEEEEEEEEES-B--SEEEEEEEEEES-B--SEEEEEEEEEES-B--SEEEEEEEEEES-B--SEEEE----

pLDDT: mean 87.94, std 12.59, range [40.28, 98.31]

Sequence (184 aa):
MSRPNAETLVGQSVPYNHTMDHGTQVGQRVPYNLTMDHGTQVGQSVPYNHTMDHETQVGQSVPYNHTMDHETQVGQSVPYNHTMDHETQVGQSVPYNHTMDHGTQVGQRVPYNLTTDHGTQVGQSVPYNHTMDHGTQVGQSVPYNHTMDHGTQVGQSVPYNHTMDYGTQVGQSVPYNHTMDNET